Protein AF-A0A1M6SW92-F1 (afdb_monomer)

Sequence (112 aa):
MAEDSTLYTCNSIEDATNLLESALIIGQSPALIILDHSDKPREENLKFSKLLHDGIPESWIVELVPEDMPLPKDESGIFWIRRPLSEEEWAATLQQVLLRNGSPQWAAGNEI

Secondary structure (DSSP, 8-state):
----------SSHHHHHHHHHHHHHTT---SEEEEE--SS--HHHHHHHHHHHHH-TTSEEEEEE-TT----S--TT-EEEESSPPHHHHHHHHHIIIII-SS-GGGGG---

Mean predicted aligned error: 8.7 Å

Foldseek 3Di:
DPPPQDDDDDPDLVRVVVVQVVCVVVVNHHQEDEQECPQHRDPVSVVSVVCCVVPPQNHQYEYEAEPPDDDDPDDQRYHYDYPPDDPVNVVVSCCCSPPVPPGTPVPVPDDD

Solvent-accessible surface area (backbone atoms only — not comparable to full-atom values): 7043 Å² total; per-residue (Å²): 130,87,72,82,81,80,82,83,85,63,96,45,71,68,55,43,48,56,50,48,52,55,28,49,75,73,71,52,69,58,68,67,44,79,46,74,35,56,92,60,77,42,74,67,54,54,52,48,50,51,49,44,63,77,70,42,46,73,31,46,55,39,34,40,36,36,69,86,58,88,72,80,95,80,58,90,77,64,44,77,44,53,46,88,74,50,73,67,60,50,52,52,49,49,46,45,60,72,70,68,45,90,51,42,60,74,54,84,76,69,85,129

Structure (mmCIF, N/CA/C/O backbone):
data_AF-A0A1M6SW92-F1
#
_entry.id   AF-A0A1M6SW92-F1
#
loop_
_atom_site.group_PDB
_atom_site.id
_atom_site.type_symbol
_atom_site.label_atom_id
_atom_site.label_alt_id
_atom_site.label_comp_id
_atom_site.label_asym_id
_atom_site.label_entity_id
_atom_site.label_seq_id
_atom_site.pdbx_PDB_ins_code
_atom_site.Cartn_x
_atom_site.Cartn_y
_atom_site.Cartn_z
_atom_site.occupancy
_atom_site.B_iso_or_equiv
_atom_site.auth_seq_id
_atom_site.auth_comp_id
_atom_site.auth_asym_id
_atom_site.auth_atom_id
_atom_site.pdbx_PDB_model_num
ATOM 1 N N . MET A 1 1 ? 24.683 1.967 8.143 1.00 37.38 1 MET A N 1
ATOM 2 C CA . MET A 1 1 ? 24.413 3.111 7.250 1.00 37.38 1 MET A CA 1
ATOM 3 C C . MET A 1 1 ? 22.938 3.388 7.427 1.00 37.38 1 MET A C 1
ATOM 5 O O . MET A 1 1 ? 22.178 2.443 7.295 1.00 37.38 1 MET A O 1
ATOM 9 N N . ALA A 1 2 ? 22.554 4.569 7.913 1.00 39.69 2 ALA A N 1
ATOM 10 C CA . ALA A 1 2 ? 21.139 4.892 8.066 1.00 39.69 2 ALA A CA 1
ATOM 11 C C . ALA A 1 2 ? 20.589 5.082 6.653 1.00 39.69 2 ALA A C 1
ATOM 13 O O . ALA A 1 2 ? 20.922 6.065 5.998 1.00 39.69 2 ALA A O 1
ATOM 14 N N . GLU A 1 3 ? 19.896 4.069 6.145 1.00 47.22 3 GLU A N 1
ATOM 15 C CA . GLU A 1 3 ? 19.174 4.161 4.885 1.00 47.22 3 GLU A CA 1
ATOM 16 C C . GLU A 1 3 ? 18.117 5.246 5.080 1.00 47.22 3 GLU A C 1
ATOM 18 O O . GLU A 1 3 ? 17.293 5.160 5.994 1.00 47.22 3 GLU A O 1
ATOM 23 N N . ASP A 1 4 ? 18.246 6.327 4.311 1.00 49.16 4 ASP A N 1
ATOM 24 C CA . ASP A 1 4 ? 17.384 7.500 4.379 1.00 49.16 4 ASP A CA 1
ATOM 25 C C . ASP A 1 4 ? 15.947 7.026 4.138 1.00 49.16 4 ASP A C 1
ATOM 27 O O . ASP A 1 4 ? 15.555 6.692 3.022 1.00 49.16 4 ASP A O 1
ATOM 31 N N . SER A 1 5 ? 15.189 6.854 5.222 1.00 61.16 5 SER A N 1
ATOM 32 C CA . SER A 1 5 ? 13.825 6.338 5.159 1.00 61.16 5 SER A CA 1
ATOM 33 C C . SER A 1 5 ? 12.928 7.492 4.745 1.00 61.16 5 SER A C 1
ATOM 35 O O . SER A 1 5 ? 12.291 8.139 5.577 1.00 61.16 5 SER A O 1
ATOM 37 N N . THR A 1 6 ? 12.958 7.821 3.457 1.00 72.75 6 THR A N 1
ATOM 38 C CA . THR A 1 6 ? 12.162 8.914 2.919 1.00 72.75 6 THR A CA 1
ATOM 39 C C . THR A 1 6 ? 10.698 8.484 2.868 1.00 72.75 6 THR A C 1
ATOM 41 O O . THR A 1 6 ? 10.322 7.570 2.137 1.00 72.75 6 THR A O 1
ATOM 44 N N . LEU A 1 7 ? 9.867 9.137 3.681 1.00 79.69 7 LEU A N 1
ATOM 45 C CA . LEU A 1 7 ? 8.423 8.936 3.690 1.00 79.69 7 LEU A CA 1
ATOM 46 C C . LEU A 1 7 ? 7.772 9.906 2.704 1.00 79.69 7 LEU A C 1
ATOM 48 O O . LEU A 1 7 ? 7.909 11.123 2.841 1.00 79.69 7 LEU A O 1
ATOM 52 N N . TYR A 1 8 ? 6.992 9.367 1.775 1.00 82.75 8 TYR A N 1
ATOM 53 C CA . TYR A 1 8 ? 6.135 10.152 0.898 1.00 82.75 8 TYR A CA 1
ATOM 54 C C . TYR A 1 8 ? 4.673 9.875 1.229 1.00 82.75 8 TYR A C 1
ATOM 56 O O . TYR A 1 8 ? 4.278 8.730 1.439 1.00 82.75 8 TYR A O 1
ATOM 64 N N . THR A 1 9 ? 3.864 10.931 1.281 1.00 86.62 9 THR A N 1
ATOM 65 C CA . THR A 1 9 ? 2.415 10.822 1.478 1.00 86.62 9 THR A CA 1
ATOM 66 C C . THR A 1 9 ? 1.719 11.389 0.254 1.00 86.62 9 THR A C 1
ATOM 68 O O . THR A 1 9 ? 2.068 12.469 -0.220 1.00 86.62 9 THR A O 1
ATOM 71 N N . CYS A 1 10 ? 0.763 10.635 -0.278 1.00 88.25 10 CYS A N 1
ATOM 72 C CA . CYS A 1 10 ? -0.011 11.012 -1.453 1.00 88.25 10 CYS A CA 1
ATOM 73 C C . CYS A 1 10 ? -1.480 11.096 -1.045 1.00 88.25 10 CYS A C 1
ATOM 75 O O . CYS A 1 10 ? -1.974 10.212 -0.349 1.00 88.25 10 CYS A O 1
ATOM 77 N N . ASN A 1 11 ? -2.175 12.148 -1.476 1.00 86.38 11 ASN A N 1
ATOM 78 C CA . ASN A 1 11 ? -3.603 12.326 -1.184 1.00 86.38 11 ASN A CA 1
ATOM 79 C C . ASN A 1 11 ? -4.504 11.871 -2.345 1.00 86.38 11 ASN A C 1
ATOM 81 O O . ASN A 1 11 ? -5.727 11.866 -2.206 1.00 86.38 11 ASN A O 1
ATOM 85 N N . SER A 1 12 ? -3.904 11.482 -3.474 1.00 87.31 12 SER A N 1
ATOM 86 C CA . SER A 1 12 ? -4.598 11.101 -4.705 1.00 87.31 12 SER A CA 1
ATOM 87 C C . SER A 1 12 ? -3.881 9.934 -5.385 1.00 87.31 12 SER A C 1
ATOM 89 O O . SER A 1 12 ? -2.657 9.822 -5.300 1.00 87.31 12 SER A O 1
ATOM 91 N N . ILE A 1 13 ? -4.628 9.106 -6.125 1.00 89.06 13 ILE A N 1
ATOM 92 C CA . ILE A 1 13 ? -4.050 8.049 -6.977 1.00 89.06 13 ILE A CA 1
ATOM 93 C C . ILE A 1 13 ? -3.116 8.651 -8.035 1.00 89.06 13 ILE A C 1
ATOM 95 O O . ILE A 1 13 ? -2.063 8.086 -8.310 1.00 89.06 13 ILE A O 1
ATOM 99 N N . GLU A 1 14 ? -3.471 9.806 -8.606 1.00 89.75 14 GLU A N 1
ATOM 100 C CA . GLU A 1 14 ? -2.644 10.497 -9.605 1.00 89.75 14 GLU A CA 1
ATOM 101 C C . GLU A 1 14 ? -1.272 10.893 -9.035 1.00 89.75 14 GLU A C 1
ATOM 103 O O . GLU A 1 14 ? -0.245 10.573 -9.630 1.00 89.75 14 GLU A O 1
ATOM 108 N N . ASP A 1 15 ? -1.244 11.505 -7.844 1.00 89.50 15 ASP A N 1
ATOM 109 C CA . ASP A 1 15 ? 0.001 11.858 -7.148 1.00 89.50 15 ASP A CA 1
ATOM 110 C C . ASP A 1 15 ? 0.861 10.618 -6.876 1.00 89.50 15 ASP A C 1
ATOM 112 O O . ASP A 1 15 ? 2.062 10.616 -7.151 1.00 89.50 15 ASP A O 1
ATOM 116 N N . ALA A 1 16 ? 0.233 9.547 -6.377 1.00 90.12 16 ALA A N 1
ATOM 117 C CA . ALA A 1 16 ? 0.914 8.288 -6.099 1.00 90.12 16 ALA A CA 1
ATOM 118 C C . ALA A 1 16 ? 1.495 7.663 -7.373 1.00 90.12 16 ALA A C 1
ATOM 120 O O . ALA A 1 16 ? 2.631 7.201 -7.364 1.00 90.12 16 ALA A O 1
ATOM 121 N N . THR A 1 17 ? 0.745 7.692 -8.477 1.00 89.94 17 THR A N 1
ATOM 122 C CA . THR A 1 17 ? 1.180 7.147 -9.769 1.00 89.94 17 THR A CA 1
ATOM 123 C C . THR A 1 17 ? 2.391 7.912 -10.294 1.00 89.94 17 THR A C 1
ATOM 125 O O . THR A 1 17 ? 3.426 7.304 -10.545 1.00 89.94 17 THR A O 1
ATOM 128 N N . ASN A 1 18 ? 2.318 9.245 -10.346 1.00 89.50 18 ASN A N 1
ATOM 129 C CA . ASN A 1 18 ? 3.419 10.087 -10.824 1.00 89.50 18 ASN A CA 1
ATOM 130 C C . ASN A 1 18 ? 4.699 9.908 -9.990 1.00 89.50 18 ASN A C 1
ATOM 132 O O . ASN A 1 18 ? 5.812 9.896 -10.529 1.00 89.50 18 ASN A O 1
ATOM 136 N N . LEU A 1 19 ? 4.551 9.781 -8.667 1.00 88.56 19 LEU A N 1
ATOM 137 C CA . LEU A 1 19 ? 5.668 9.552 -7.756 1.00 88.56 19 LEU A CA 1
ATOM 138 C C . LEU A 1 19 ? 6.305 8.185 -7.993 1.00 88.56 19 LEU A C 1
ATOM 140 O O . LEU A 1 19 ? 7.527 8.102 -8.117 1.00 88.56 19 LEU A O 1
ATOM 144 N N . LEU A 1 20 ? 5.490 7.133 -8.087 1.00 89.06 20 LEU A N 1
ATOM 145 C CA . LEU A 1 20 ? 5.968 5.778 -8.347 1.00 89.06 20 LEU A CA 1
ATOM 146 C C . LEU A 1 20 ? 6.644 5.684 -9.711 1.00 89.06 20 LEU A C 1
ATOM 148 O O . LEU A 1 20 ? 7.751 5.172 -9.786 1.00 89.06 20 LEU A O 1
ATOM 152 N N . GLU A 1 21 ? 6.057 6.239 -10.770 1.00 88.25 21 GLU A N 1
ATOM 153 C CA . GLU A 1 21 ? 6.683 6.263 -12.095 1.00 88.25 21 GLU A CA 1
ATOM 154 C C . GLU A 1 21 ? 8.046 6.958 -12.056 1.00 88.25 21 GLU A C 1
ATOM 156 O O . GLU A 1 21 ? 9.035 6.419 -12.551 1.00 88.25 21 GLU A O 1
ATOM 161 N N . SER A 1 22 ? 8.127 8.120 -11.404 1.00 86.88 22 SER A N 1
ATOM 162 C CA . SER A 1 22 ? 9.386 8.859 -11.262 1.00 86.88 22 SER A CA 1
ATOM 163 C C . SER A 1 22 ? 10.443 8.049 -10.507 1.00 86.88 22 SER A C 1
ATOM 165 O O . SER A 1 22 ? 11.600 8.011 -10.926 1.00 86.88 22 SER A O 1
ATOM 167 N N . ALA A 1 23 ? 10.048 7.384 -9.419 1.00 84.56 23 ALA A N 1
ATOM 168 C CA . ALA A 1 23 ? 10.918 6.553 -8.593 1.00 84.56 23 ALA A CA 1
ATOM 169 C C . ALA A 1 23 ? 11.394 5.290 -9.336 1.00 84.56 23 ALA A C 1
ATOM 171 O O . ALA A 1 23 ? 12.580 4.953 -9.309 1.00 84.56 23 ALA A O 1
ATOM 172 N N . LEU A 1 24 ? 10.497 4.633 -10.072 1.00 84.12 24 LEU A N 1
ATOM 173 C CA . LEU A 1 24 ? 10.796 3.453 -10.884 1.00 84.12 24 LEU A CA 1
ATOM 174 C C . LEU A 1 24 ? 11.750 3.786 -12.040 1.00 84.12 24 LEU A C 1
ATOM 176 O O . LEU A 1 24 ? 12.687 3.032 -12.295 1.00 84.12 24 LEU A O 1
ATOM 180 N N . ILE A 1 25 ? 11.580 4.940 -12.699 1.00 84.75 25 ILE A N 1
ATOM 181 C CA . ILE A 1 25 ? 12.463 5.399 -13.790 1.00 84.75 25 ILE A CA 1
ATOM 182 C C . ILE A 1 25 ? 13.918 5.539 -13.324 1.00 84.75 25 ILE A C 1
ATOM 184 O O . ILE A 1 25 ? 14.840 5.223 -14.076 1.00 84.75 25 ILE A O 1
ATOM 188 N N . ILE A 1 26 ? 14.138 6.001 -12.091 1.00 84.44 26 ILE A N 1
ATOM 189 C CA . ILE A 1 26 ? 15.482 6.163 -11.515 1.00 84.44 26 ILE A CA 1
ATOM 190 C C . ILE A 1 26 ? 15.986 4.902 -10.794 1.00 84.44 26 ILE A C 1
ATOM 192 O O . ILE A 1 26 ? 17.065 4.932 -10.201 1.00 84.44 26 ILE A O 1
ATOM 196 N N . GLY A 1 27 ? 15.232 3.798 -10.848 1.00 78.69 27 GLY A N 1
ATOM 197 C CA . GLY A 1 27 ? 15.585 2.522 -10.224 1.00 78.69 27 GLY A CA 1
ATOM 198 C C . GLY A 1 27 ? 15.511 2.530 -8.695 1.00 78.69 27 GLY A C 1
ATOM 199 O O . GLY A 1 27 ? 16.236 1.774 -8.051 1.00 78.69 27 GLY A O 1
ATOM 200 N N . GLN A 1 28 ? 14.684 3.397 -8.108 1.00 82.12 28 GLN A N 1
ATOM 201 C CA . GLN A 1 28 ? 14.496 3.522 -6.662 1.00 82.12 28 GLN A CA 1
ATOM 202 C C . GLN A 1 28 ? 13.070 3.139 -6.256 1.00 82.12 28 GLN A C 1
ATOM 204 O O . GLN A 1 28 ? 12.301 3.974 -5.786 1.00 82.12 28 GLN A O 1
ATOM 209 N N . SER A 1 29 ? 12.708 1.869 -6.434 1.00 81.31 29 SER A N 1
ATOM 210 C CA . SER A 1 29 ? 11.410 1.357 -5.986 1.00 81.31 29 SER A CA 1
ATOM 211 C C . SER A 1 29 ? 11.274 1.490 -4.460 1.00 81.31 29 SER A C 1
ATOM 213 O O . SER A 1 29 ? 12.219 1.172 -3.729 1.00 81.31 29 SER A O 1
ATOM 215 N N . PRO A 1 30 ? 10.124 1.958 -3.940 1.00 84.50 30 PRO A N 1
ATOM 216 C CA . PRO A 1 30 ? 9.919 2.064 -2.500 1.00 84.50 30 PRO A CA 1
ATOM 217 C C . PRO A 1 30 ? 9.905 0.675 -1.856 1.00 84.50 30 PRO A C 1
ATOM 219 O O . PRO A 1 30 ? 9.302 -0.255 -2.378 1.00 84.50 30 PRO A O 1
ATOM 222 N N . ALA A 1 31 ? 10.516 0.521 -0.683 1.00 84.19 31 ALA A N 1
ATOM 223 C CA . ALA A 1 31 ? 10.508 -0.769 0.011 1.00 84.19 31 ALA A CA 1
ATOM 224 C C . ALA A 1 31 ? 9.113 -1.153 0.544 1.00 84.19 31 ALA A C 1
ATOM 226 O O . ALA A 1 31 ? 8.779 -2.334 0.618 1.00 84.19 31 ALA A O 1
ATOM 227 N N . LEU A 1 32 ? 8.301 -0.158 0.918 1.00 86.62 32 LEU A N 1
ATOM 22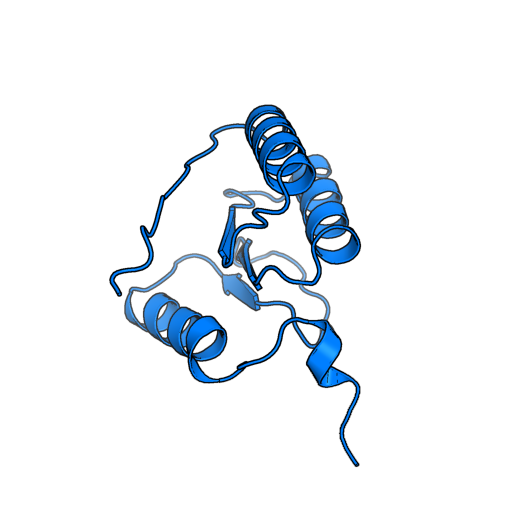8 C CA . LEU A 1 32 ? 6.973 -0.331 1.500 1.00 86.62 32 LEU A CA 1
ATOM 229 C C . LEU A 1 32 ? 6.004 0.707 0.930 1.00 86.62 32 LEU A C 1
ATOM 231 O O . LEU A 1 32 ? 6.297 1.902 0.918 1.00 86.62 32 LEU A O 1
ATOM 235 N N . ILE A 1 33 ? 4.832 0.242 0.520 1.00 89.81 33 ILE A N 1
ATOM 236 C CA . ILE A 1 33 ? 3.700 1.034 0.056 1.00 89.81 33 ILE A CA 1
ATOM 237 C C . ILE A 1 33 ? 2.523 0.737 0.983 1.00 89.81 33 ILE A C 1
ATOM 239 O O . ILE A 1 33 ? 2.192 -0.421 1.238 1.00 89.81 33 ILE A O 1
ATOM 243 N N . ILE A 1 34 ? 1.887 1.793 1.486 1.00 91.00 34 ILE A N 1
ATOM 244 C CA . ILE A 1 34 ? 0.675 1.691 2.299 1.00 91.00 34 ILE A CA 1
ATOM 245 C C . ILE A 1 34 ? -0.470 2.278 1.483 1.00 91.00 34 ILE A C 1
ATOM 247 O O . ILE A 1 34 ? -0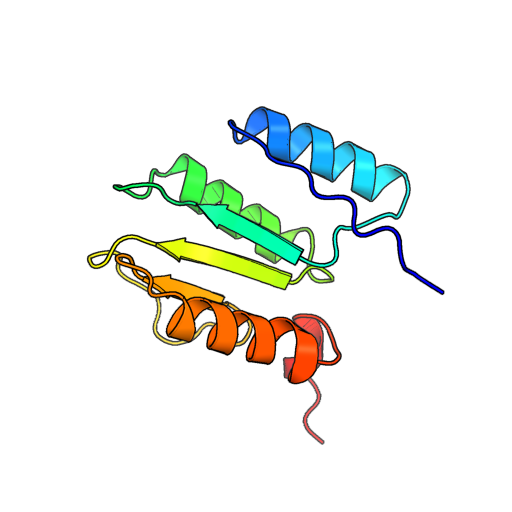.457 3.470 1.170 1.00 91.00 34 ILE A O 1
ATOM 251 N N . LEU A 1 35 ? -1.450 1.446 1.135 1.00 91.19 35 LEU A N 1
ATOM 252 C CA . LEU A 1 35 ? -2.631 1.857 0.383 1.00 91.19 35 LEU A CA 1
ATOM 253 C C . LEU A 1 35 ? -3.852 1.920 1.302 1.00 91.19 35 LEU A C 1
ATOM 255 O O . LEU A 1 35 ? -4.212 0.940 1.942 1.00 91.19 35 LEU A O 1
ATOM 259 N N . ASP A 1 36 ? -4.517 3.069 1.349 1.00 89.50 36 ASP A N 1
ATOM 260 C CA . ASP A 1 36 ? -5.724 3.270 2.150 1.00 89.50 36 ASP A CA 1
ATOM 261 C C . ASP A 1 36 ? -6.977 3.235 1.264 1.00 89.50 36 ASP A C 1
ATOM 263 O O . ASP A 1 36 ? -7.199 4.129 0.444 1.00 89.50 36 ASP A O 1
ATOM 267 N N . HIS A 1 37 ? -7.831 2.220 1.440 1.00 86.56 37 HIS A N 1
ATOM 268 C CA . HIS A 1 37 ? -9.095 2.104 0.698 1.00 86.56 37 HIS A CA 1
ATOM 269 C C . HIS A 1 37 ? -10.205 3.035 1.197 1.00 86.56 37 HIS A C 1
ATOM 271 O O . HIS A 1 37 ? -11.292 3.042 0.616 1.00 86.56 37 HIS A O 1
ATOM 277 N N . SER A 1 38 ? -9.937 3.862 2.211 1.00 80.75 38 SER A N 1
ATOM 278 C CA . SER A 1 38 ? -10.908 4.725 2.889 1.00 80.75 38 SER A CA 1
ATOM 279 C C . SER A 1 38 ? -12.090 3.928 3.470 1.00 80.75 38 SER A C 1
ATOM 281 O O . SER A 1 38 ? -12.069 2.700 3.540 1.00 80.75 38 SER A O 1
ATOM 283 N N . ASP A 1 39 ? -13.153 4.612 3.909 1.00 74.75 39 ASP A N 1
ATOM 284 C CA . ASP A 1 39 ? -14.345 3.959 4.480 1.00 74.75 39 ASP A CA 1
ATOM 285 C C . ASP A 1 39 ? -15.109 3.067 3.487 1.00 74.75 39 ASP A C 1
ATOM 287 O O . ASP A 1 39 ? -15.898 2.215 3.893 1.00 74.75 39 ASP A O 1
ATOM 291 N N . LYS A 1 40 ? -14.917 3.269 2.177 1.00 74.81 40 LYS A N 1
ATOM 292 C CA . LYS A 1 40 ? -15.541 2.461 1.123 1.00 74.81 40 LYS A CA 1
ATOM 293 C C . LYS A 1 40 ? -14.557 2.245 -0.024 1.00 74.81 40 LYS A C 1
ATOM 295 O O . LYS A 1 40 ? -14.158 3.244 -0.632 1.00 74.81 40 LYS A O 1
ATOM 300 N N . PRO A 1 41 ? -14.251 0.986 -0.391 1.00 74.06 41 PRO A N 1
ATOM 301 C CA . PRO A 1 41 ? -13.379 0.714 -1.519 1.00 74.06 41 PRO A CA 1
ATOM 302 C C . PRO A 1 41 ? -14.050 1.237 -2.788 1.00 74.06 41 PRO A C 1
ATOM 304 O O . PRO A 1 41 ? -15.158 0.833 -3.151 1.00 74.06 41 PRO A O 1
ATOM 307 N N . ARG A 1 42 ? -13.389 2.184 -3.448 1.00 82.75 42 ARG A N 1
ATOM 308 C CA . ARG A 1 42 ? -13.791 2.653 -4.773 1.00 82.75 42 ARG A CA 1
ATOM 309 C C . ARG A 1 42 ? -13.210 1.718 -5.821 1.00 82.75 42 ARG A C 1
ATOM 311 O O . ARG A 1 42 ? -12.122 1.178 -5.637 1.00 82.75 42 ARG A O 1
ATOM 318 N N . GLU A 1 43 ? -13.905 1.573 -6.945 1.00 84.88 43 GLU A N 1
ATOM 319 C CA . GLU A 1 43 ? -13.414 0.767 -8.071 1.00 84.88 43 GLU A CA 1
ATOM 320 C C . GLU A 1 43 ? -12.020 1.225 -8.536 1.00 84.88 43 GLU A C 1
ATOM 322 O O . GLU A 1 43 ? -11.180 0.410 -8.905 1.00 84.88 43 GLU A O 1
ATOM 327 N N . GLU A 1 44 ? -11.748 2.526 -8.457 1.00 86.62 44 GLU A N 1
ATOM 328 C CA . GLU A 1 44 ? -10.448 3.120 -8.773 1.00 86.62 44 GLU A CA 1
ATOM 329 C C . GLU A 1 44 ? -9.345 2.649 -7.815 1.00 86.62 44 GLU A C 1
ATOM 331 O O . GLU A 1 44 ? -8.275 2.257 -8.273 1.00 86.62 44 GLU A O 1
ATOM 336 N N . ASN A 1 45 ? -9.620 2.594 -6.506 1.00 84.94 45 ASN A N 1
ATOM 337 C CA . ASN A 1 45 ? -8.661 2.116 -5.503 1.00 84.94 45 ASN A CA 1
ATOM 338 C C . ASN A 1 45 ? -8.352 0.626 -5.696 1.00 84.94 45 ASN A C 1
ATOM 340 O O . ASN A 1 45 ? -7.206 0.211 -5.566 1.00 84.94 45 ASN A O 1
ATOM 344 N N . LEU A 1 46 ? -9.364 -0.172 -6.050 1.00 86.31 46 LEU A N 1
ATOM 345 C CA . LEU A 1 46 ? -9.198 -1.596 -6.352 1.00 86.31 46 LEU A CA 1
ATOM 346 C C . LEU A 1 46 ? -8.345 -1.823 -7.602 1.00 86.31 46 LEU A C 1
ATOM 348 O O . LEU A 1 46 ? -7.457 -2.672 -7.608 1.00 86.31 46 LEU A O 1
ATOM 352 N N . LYS A 1 47 ? -8.597 -1.050 -8.666 1.00 88.69 47 LYS A N 1
ATOM 353 C CA . LYS A 1 47 ? -7.774 -1.092 -9.881 1.00 88.69 47 LYS A CA 1
ATOM 354 C C . LYS A 1 47 ? -6.339 -0.678 -9.583 1.00 88.69 47 LYS A C 1
ATOM 356 O O . LYS A 1 47 ? -5.421 -1.319 -10.078 1.00 88.69 47 LYS A O 1
ATOM 361 N N . PHE A 1 48 ? -6.153 0.358 -8.770 1.00 89.94 48 PHE A N 1
ATOM 362 C CA . PHE A 1 48 ? -4.830 0.829 -8.387 1.00 89.94 48 PHE A CA 1
ATOM 363 C C . PHE A 1 48 ? -4.077 -0.193 -7.530 1.00 89.94 48 PHE A C 1
ATOM 365 O O . PHE A 1 48 ? -2.933 -0.495 -7.840 1.00 89.94 48 PHE A O 1
ATOM 372 N N . SER A 1 49 ? -4.735 -0.799 -6.538 1.00 88.69 49 SER A N 1
ATOM 373 C CA . SER A 1 49 ? -4.193 -1.922 -5.762 1.00 88.69 49 SER A CA 1
ATOM 374 C C . SER A 1 49 ? -3.666 -3.026 -6.680 1.00 88.69 49 SER A C 1
ATOM 376 O O . SER A 1 49 ? -2.484 -3.365 -6.637 1.00 88.69 49 SER A O 1
ATOM 378 N N . LYS A 1 50 ? -4.502 -3.495 -7.615 1.00 87.56 50 LYS A N 1
ATOM 379 C CA . LYS A 1 50 ? -4.094 -4.504 -8.595 1.00 87.56 50 LYS A CA 1
ATOM 380 C C . LYS A 1 50 ? -2.878 -4.072 -9.421 1.00 87.56 50 LYS A C 1
ATOM 382 O O . LYS A 1 50 ? -1.963 -4.864 -9.607 1.00 87.56 50 LYS A O 1
ATOM 387 N N . LEU A 1 51 ? -2.850 -2.825 -9.893 1.00 89.69 51 LEU A N 1
ATOM 388 C CA . LEU A 1 51 ? -1.715 -2.290 -10.652 1.00 89.69 51 LEU A CA 1
ATOM 389 C C . LEU A 1 51 ? -0.419 -2.266 -9.834 1.00 89.69 51 LEU A C 1
ATOM 391 O O . LEU A 1 51 ? 0.637 -2.538 -10.394 1.00 89.69 51 LEU A O 1
ATOM 395 N N . LEU A 1 52 ? -0.484 -1.959 -8.537 1.00 89.12 52 LEU A N 1
ATOM 396 C CA . LEU A 1 52 ? 0.690 -1.984 -7.662 1.00 89.12 52 LEU A CA 1
ATOM 397 C C . LEU A 1 52 ? 1.234 -3.405 -7.508 1.00 89.12 52 LEU A C 1
ATOM 399 O O . LEU A 1 52 ? 2.429 -3.618 -7.690 1.00 89.12 52 LEU A O 1
ATOM 403 N N . HIS A 1 53 ? 0.355 -4.367 -7.224 1.00 86.06 53 HIS A N 1
ATOM 404 C CA . HIS A 1 53 ? 0.729 -5.773 -7.072 1.00 86.06 53 HIS A CA 1
ATOM 405 C C . HIS A 1 53 ? 1.300 -6.372 -8.365 1.00 86.06 53 HIS A C 1
ATOM 407 O O . HIS A 1 53 ? 2.296 -7.090 -8.324 1.00 86.06 53 HIS A O 1
ATOM 413 N N . ASP A 1 54 ? 0.715 -6.039 -9.517 1.00 85.25 54 ASP A N 1
ATOM 414 C CA . ASP A 1 54 ? 1.196 -6.508 -10.820 1.00 85.25 54 ASP A CA 1
ATOM 415 C C . ASP A 1 54 ? 2.477 -5.771 -11.273 1.00 85.25 54 ASP A C 1
ATOM 417 O O . ASP A 1 54 ? 3.278 -6.321 -12.032 1.00 85.25 54 ASP A O 1
ATOM 421 N N . GLY A 1 55 ? 2.655 -4.512 -10.854 1.00 84.38 55 GLY A N 1
ATOM 422 C CA . GLY A 1 55 ? 3.647 -3.589 -11.410 1.00 84.38 55 GLY A CA 1
ATOM 423 C C . GLY A 1 55 ? 4.920 -3.397 -10.588 1.00 84.38 55 GLY A C 1
ATOM 424 O O . GLY A 1 55 ? 5.942 -3.042 -11.173 1.00 84.38 55 GLY A O 1
ATOM 425 N N . ILE A 1 56 ? 4.880 -3.608 -9.267 1.00 84.75 56 ILE A N 1
ATOM 426 C CA . ILE A 1 56 ? 6.024 -3.372 -8.368 1.00 84.75 56 ILE A CA 1
ATOM 427 C C . ILE A 1 56 ? 6.188 -4.542 -7.384 1.00 84.75 56 ILE A C 1
ATOM 429 O O . ILE A 1 56 ? 5.980 -4.396 -6.177 1.00 84.75 56 ILE A O 1
ATOM 433 N N . PRO A 1 57 ? 6.545 -5.734 -7.883 1.00 78.38 57 PRO A N 1
ATOM 434 C CA . PRO A 1 57 ? 6.637 -6.938 -7.060 1.00 78.38 57 PRO A CA 1
ATOM 435 C C . PRO A 1 57 ? 7.731 -6.881 -5.988 1.00 78.38 57 PRO A C 1
ATOM 437 O O . PRO A 1 57 ? 7.679 -7.637 -5.017 1.00 78.38 57 PRO A O 1
ATOM 440 N N . GLU A 1 58 ? 8.741 -6.027 -6.162 1.00 77.44 58 GLU A N 1
ATOM 441 C CA . GLU A 1 58 ? 9.823 -5.802 -5.206 1.00 77.44 58 GLU A CA 1
ATOM 442 C C . GLU A 1 58 ? 9.400 -4.996 -3.969 1.00 77.44 58 GLU A C 1
ATOM 444 O O . GLU A 1 58 ? 10.113 -5.004 -2.964 1.00 77.44 58 GLU A O 1
ATOM 449 N N . SER A 1 59 ? 8.252 -4.317 -4.033 1.00 84.75 59 SER A N 1
ATOM 450 C CA . SER A 1 59 ? 7.708 -3.520 -2.939 1.00 84.75 59 SER A CA 1
ATOM 451 C C . SER A 1 59 ? 6.770 -4.343 -2.067 1.00 84.75 59 SER A C 1
ATOM 453 O O . SER A 1 59 ? 5.924 -5.099 -2.547 1.00 84.75 59 SER A O 1
ATOM 455 N N . TRP A 1 60 ? 6.844 -4.132 -0.757 1.00 85.38 60 TRP A N 1
ATOM 456 C CA . TRP A 1 60 ? 5.795 -4.594 0.141 1.00 85.38 60 TRP A CA 1
ATOM 457 C C . TRP A 1 60 ? 4.574 -3.698 0.019 1.00 85.38 60 TRP A C 1
ATOM 459 O O . TRP A 1 60 ? 4.693 -2.483 0.140 1.00 85.38 60 TRP A O 1
ATOM 469 N N . ILE A 1 61 ? 3.399 -4.290 -0.168 1.00 88.31 61 ILE A N 1
ATOM 470 C CA . ILE A 1 61 ? 2.140 -3.549 -0.243 1.00 88.31 61 ILE A CA 1
ATOM 471 C C . ILE A 1 61 ? 1.276 -3.971 0.941 1.00 88.31 61 ILE A C 1
ATOM 473 O O . ILE A 1 61 ? 0.942 -5.148 1.094 1.00 88.31 61 ILE A O 1
ATOM 477 N N . VAL A 1 62 ? 0.957 -3.001 1.795 1.00 89.75 62 VAL A N 1
ATOM 478 C CA . VAL A 1 62 ? 0.029 -3.156 2.916 1.00 89.75 62 VAL A CA 1
ATOM 479 C C . VAL A 1 62 ? -1.205 -2.327 2.619 1.00 89.75 62 VAL A C 1
ATOM 481 O O . VAL A 1 62 ? -1.105 -1.114 2.430 1.00 89.75 62 VAL A O 1
ATOM 484 N N . GLU A 1 63 ? -2.376 -2.952 2.606 1.00 90.31 63 GLU A N 1
ATOM 485 C CA . GLU A 1 63 ? -3.624 -2.249 2.334 1.00 90.31 63 GLU A CA 1
ATOM 486 C C . GLU A 1 63 ? -4.487 -2.142 3.592 1.00 90.31 63 GLU A C 1
ATOM 488 O O . GLU A 1 63 ? -4.789 -3.131 4.264 1.00 90.31 63 GLU A O 1
ATOM 493 N N . LEU A 1 64 ? -4.914 -0.921 3.896 1.00 89.94 64 LEU A N 1
ATOM 494 C CA . LEU A 1 64 ? -5.892 -0.632 4.933 1.00 89.94 64 LEU A CA 1
ATOM 495 C C . LEU A 1 64 ? -7.282 -0.720 4.313 1.00 89.94 64 LEU A C 1
ATOM 497 O O . LEU A 1 64 ? -7.621 0.052 3.414 1.00 89.94 64 LEU A O 1
ATOM 501 N N . VAL A 1 65 ? -8.087 -1.656 4.802 1.00 89.69 65 VAL A N 1
ATOM 502 C CA . VAL A 1 65 ? -9.401 -1.985 4.241 1.00 89.69 65 VAL A CA 1
ATOM 503 C C . VAL A 1 65 ? -10.507 -1.804 5.287 1.00 89.69 65 VAL A C 1
ATOM 505 O O . VAL A 1 65 ? -10.263 -1.982 6.485 1.00 89.69 65 VAL A O 1
ATOM 508 N N . PRO A 1 66 ? -11.738 -1.447 4.887 1.00 86.94 66 PRO A N 1
ATOM 509 C CA . PRO A 1 66 ? -12.864 -1.411 5.816 1.00 86.94 66 PRO A CA 1
ATOM 510 C C . PRO A 1 66 ? -13.260 -2.820 6.286 1.00 86.94 66 PRO A C 1
ATOM 512 O O . PRO A 1 66 ? -13.006 -3.810 5.599 1.00 86.94 66 PRO A O 1
ATOM 515 N N . GLU A 1 67 ? -13.899 -2.904 7.458 1.00 83.81 67 GLU A N 1
ATOM 516 C CA . GLU A 1 67 ? -14.287 -4.167 8.115 1.00 83.81 67 GLU A CA 1
ATOM 517 C C . GLU A 1 67 ? -15.100 -5.096 7.197 1.00 83.81 67 GLU A C 1
ATOM 519 O O . GLU A 1 67 ? -14.838 -6.299 7.123 1.00 83.81 67 GLU A O 1
ATOM 524 N N . ASP A 1 68 ? -16.035 -4.511 6.446 1.00 80.56 68 ASP A N 1
ATOM 525 C CA . ASP A 1 68 ? -16.977 -5.212 5.570 1.00 80.56 68 ASP A CA 1
ATOM 526 C C . ASP A 1 68 ? -16.420 -5.535 4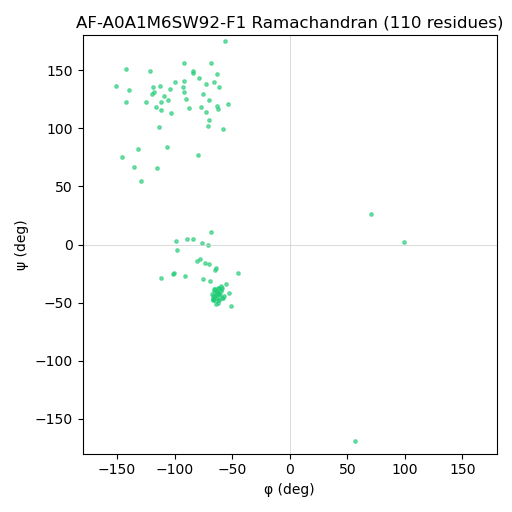.174 1.00 80.56 68 ASP A C 1
ATOM 528 O O . ASP A 1 68 ? -17.152 -6.024 3.307 1.00 80.56 68 ASP A O 1
ATOM 532 N N . MET A 1 69 ? -15.143 -5.248 3.903 1.00 80.81 69 MET A N 1
ATOM 533 C CA . MET A 1 69 ? -14.570 -5.506 2.586 1.00 80.81 69 MET A CA 1
ATOM 534 C C . MET A 1 69 ? -14.429 -7.019 2.342 1.00 80.81 69 MET A C 1
ATOM 536 O O . MET A 1 69 ? -13.775 -7.715 3.130 1.00 80.81 69 MET A O 1
ATOM 540 N N . PRO A 1 70 ? -15.009 -7.561 1.252 1.00 75.94 70 PRO A N 1
ATOM 541 C CA . PRO A 1 70 ? -14.827 -8.961 0.904 1.00 75.94 70 PRO A CA 1
ATOM 542 C C . PRO A 1 70 ? -13.387 -9.171 0.433 1.00 75.94 70 PRO A C 1
ATOM 544 O O . PRO A 1 70 ? -13.017 -8.752 -0.660 1.00 75.94 70 PRO A O 1
ATOM 547 N N . LEU A 1 71 ? -12.582 -9.817 1.274 1.00 73.94 71 LEU A N 1
ATOM 548 C CA . LEU A 1 71 ? -11.208 -10.181 0.944 1.00 73.94 71 LEU A CA 1
ATOM 549 C C . LEU A 1 71 ? -11.181 -11.596 0.353 1.00 73.94 71 LEU A C 1
ATOM 551 O O . LEU A 1 71 ? -11.860 -12.489 0.884 1.00 73.94 71 LEU A O 1
ATOM 555 N N . PRO A 1 72 ? -10.435 -11.826 -0.736 1.00 69.62 72 PRO A N 1
ATOM 556 C CA . PRO A 1 72 ? -10.227 -13.169 -1.249 1.00 69.62 72 PRO A CA 1
ATOM 557 C C . PRO A 1 72 ? -9.472 -14.013 -0.212 1.00 69.62 72 PRO A C 1
ATOM 559 O O . PRO A 1 72 ? -8.674 -13.519 0.578 1.00 69.62 72 PRO A O 1
ATOM 562 N N . LYS A 1 73 ? -9.782 -15.313 -0.164 1.00 60.84 73 LYS A N 1
ATOM 563 C CA . LYS A 1 73 ? -9.255 -16.227 0.865 1.00 60.84 73 LYS A CA 1
ATOM 564 C C . LYS A 1 73 ? -7.810 -16.670 0.619 1.00 60.84 73 LYS A C 1
ATOM 566 O O . LYS A 1 73 ? -7.225 -17.272 1.510 1.00 60.84 73 LYS A O 1
ATOM 571 N N . ASP A 1 74 ? -7.287 -16.416 -0.575 1.00 58.88 74 ASP A N 1
ATOM 572 C CA . ASP A 1 74 ? -6.086 -17.063 -1.093 1.00 58.88 74 ASP A CA 1
ATOM 573 C C . ASP A 1 74 ? -5.296 -16.064 -1.951 1.00 58.88 74 ASP A C 1
ATOM 575 O O . ASP A 1 74 ? -5.352 -16.090 -3.176 1.00 58.88 74 ASP A O 1
ATOM 579 N N . GLU A 1 75 ? -4.616 -15.119 -1.299 1.00 63.44 75 GLU A N 1
ATOM 580 C CA . GLU A 1 75 ? -3.578 -14.308 -1.944 1.00 63.44 75 GLU A CA 1
ATOM 581 C C . GLU A 1 75 ? -2.337 -14.285 -1.047 1.00 63.44 75 GLU A C 1
ATOM 583 O O . GLU A 1 75 ? -2.111 -13.385 -0.235 1.00 63.44 75 GLU A O 1
ATOM 588 N N . SER A 1 76 ? -1.539 -15.348 -1.162 1.00 61.19 76 SER A N 1
ATOM 589 C CA . SER A 1 76 ? -0.207 -15.416 -0.564 1.00 61.19 76 SER A CA 1
ATOM 590 C C . SER A 1 76 ? 0.617 -14.203 -1.003 1.00 61.19 76 SER A C 1
ATOM 592 O O . SER A 1 76 ? 0.834 -14.000 -2.193 1.00 61.19 76 SER A O 1
ATOM 594 N N . GLY A 1 77 ? 1.084 -13.404 -0.041 1.00 65.12 77 GLY A N 1
ATOM 595 C CA . GLY A 1 77 ? 1.912 -12.220 -0.304 1.00 65.12 77 GLY A CA 1
ATOM 596 C C . GLY A 1 77 ? 1.171 -10.881 -0.286 1.00 65.12 77 GLY A C 1
ATOM 597 O O . GLY A 1 77 ? 1.816 -9.850 -0.493 1.00 65.12 77 GLY A O 1
ATOM 598 N N . ILE A 1 78 ? -0.134 -10.874 0.008 1.00 76.19 78 ILE A N 1
ATOM 599 C CA . ILE A 1 78 ? -0.900 -9.642 0.229 1.00 76.19 78 ILE A CA 1
ATOM 600 C C . ILE A 1 78 ? -1.160 -9.428 1.722 1.00 76.19 78 ILE A C 1
ATOM 602 O O . ILE A 1 78 ? -1.541 -10.348 2.448 1.00 76.19 78 ILE A O 1
ATOM 606 N N . PHE A 1 79 ? -0.940 -8.196 2.189 1.00 84.69 79 PHE A N 1
ATOM 607 C CA . PHE A 1 79 ? -1.090 -7.814 3.591 1.00 84.69 79 PHE A CA 1
ATOM 608 C C . PHE A 1 79 ? -2.249 -6.840 3.741 1.00 84.69 79 PHE A C 1
ATOM 610 O O . PHE A 1 79 ? -2.113 -5.647 3.484 1.00 84.69 79 PHE A O 1
ATOM 617 N N . TRP A 1 80 ? -3.390 -7.346 4.196 1.00 86.50 80 TRP A N 1
ATOM 618 C CA . TRP A 1 80 ? -4.542 -6.513 4.523 1.00 86.50 80 TRP A CA 1
ATOM 619 C C . TRP A 1 80 ? -4.633 -6.267 6.016 1.00 86.50 80 TRP A C 1
ATOM 621 O O . TRP A 1 80 ? -4.482 -7.195 6.812 1.00 86.50 80 TRP A O 1
ATOM 631 N N . ILE A 1 81 ? -4.984 -5.039 6.390 1.00 86.94 81 ILE A N 1
ATOM 632 C CA . ILE A 1 81 ? -5.371 -4.722 7.758 1.00 86.94 81 ILE A CA 1
ATOM 633 C C . ILE A 1 81 ? -6.748 -4.078 7.768 1.00 86.94 81 ILE A C 1
ATOM 635 O O . ILE A 1 81 ? -6.990 -3.060 7.116 1.00 86.94 81 ILE A O 1
ATOM 639 N N . ARG A 1 82 ? -7.666 -4.694 8.515 1.00 87.06 82 ARG A N 1
ATOM 640 C CA . ARG A 1 82 ? -9.034 -4.199 8.657 1.00 87.06 82 ARG A CA 1
ATOM 641 C C . ARG A 1 82 ? -9.090 -3.042 9.644 1.00 87.06 82 ARG A C 1
ATOM 643 O O . ARG A 1 82 ? -8.398 -3.039 10.655 1.00 87.06 82 ARG A O 1
ATOM 650 N N . ARG A 1 83 ? -9.942 -2.063 9.349 1.00 84.38 83 ARG A N 1
ATOM 651 C CA . ARG A 1 83 ? -10.314 -1.001 10.291 1.00 84.38 83 ARG A CA 1
ATOM 652 C C . ARG A 1 83 ? -11.445 -1.468 11.219 1.00 84.38 83 ARG A C 1
ATOM 654 O O . ARG A 1 83 ? -12.315 -2.183 10.730 1.00 84.38 83 ARG A O 1
ATOM 661 N N . PRO A 1 84 ? -11.493 -1.000 12.484 1.00 83.69 84 PRO A N 1
ATOM 662 C CA . PRO A 1 84 ? -10.534 -0.095 13.130 1.00 83.69 84 PRO A CA 1
ATOM 663 C C . PRO A 1 84 ? -9.197 -0.787 13.451 1.00 83.69 84 PRO A C 1
ATOM 665 O O . PRO A 1 84 ? -9.184 -1.919 13.910 1.00 83.69 84 PRO A O 1
ATOM 668 N N . LEU A 1 85 ? -8.083 -0.086 13.212 1.00 82.44 85 LEU A N 1
ATOM 669 C CA . LEU A 1 85 ? -6.722 -0.594 13.420 1.00 82.44 85 LEU A CA 1
ATOM 670 C C . LEU A 1 85 ? -6.220 -0.242 14.826 1.00 82.44 85 LEU A C 1
ATOM 672 O O . LEU A 1 85 ? -6.264 0.930 15.212 1.00 82.44 85 LEU A O 1
ATOM 676 N N . SER A 1 86 ? -5.670 -1.217 15.551 1.00 85.75 86 SER A N 1
ATOM 677 C CA . SER A 1 86 ? -4.884 -0.970 16.767 1.00 85.75 86 SER A CA 1
ATOM 678 C C . SER A 1 86 ? -3.381 -0.832 16.483 1.00 85.75 86 SER A C 1
ATOM 680 O O . SER A 1 86 ? -2.857 -1.351 15.496 1.00 85.75 86 SER A O 1
ATOM 682 N N . GLU A 1 87 ? -2.657 -0.143 17.373 1.00 86.19 87 GLU A N 1
ATOM 683 C CA . GLU A 1 87 ? -1.192 -0.025 17.285 1.00 86.19 87 GLU A CA 1
ATOM 684 C C . GLU A 1 87 ? -0.505 -1.401 17.333 1.00 86.19 87 GLU A C 1
ATOM 686 O O . GLU A 1 87 ? 0.469 -1.637 16.618 1.00 86.19 87 GLU A O 1
ATOM 691 N N . GLU A 1 88 ? -1.046 -2.333 18.121 1.00 86.25 88 GLU A N 1
ATOM 692 C CA . GLU A 1 88 ? -0.529 -3.698 18.239 1.00 86.25 88 GLU A CA 1
ATOM 693 C C . GLU A 1 88 ? -0.669 -4.478 16.922 1.00 86.25 88 GLU A C 1
ATOM 695 O O . GLU A 1 88 ? 0.288 -5.116 16.479 1.00 86.25 88 GLU A O 1
ATOM 700 N N . GLU A 1 89 ? -1.822 -4.387 16.253 1.00 81.81 89 GLU A N 1
ATOM 701 C CA . GLU A 1 89 ? -2.048 -5.010 14.940 1.00 81.81 89 GLU A CA 1
ATOM 702 C C . GLU A 1 89 ? -1.163 -4.398 13.850 1.00 81.81 89 GLU A C 1
ATOM 704 O O . GLU A 1 89 ? -0.623 -5.115 12.999 1.00 81.81 89 GLU A O 1
ATOM 709 N N . TRP A 1 90 ? -0.966 -3.079 13.898 1.00 85.69 90 TRP A N 1
ATOM 710 C CA . TRP A 1 90 ? -0.063 -2.375 12.992 1.00 85.69 90 TRP A CA 1
ATOM 711 C C . TRP A 1 90 ? 1.378 -2.856 13.164 1.00 85.69 90 TRP A C 1
ATOM 713 O O . TRP A 1 90 ? 2.027 -3.259 12.196 1.00 85.69 90 TRP A O 1
ATOM 723 N N . ALA A 1 91 ? 1.862 -2.884 14.407 1.00 85.06 91 ALA A N 1
ATOM 724 C CA . ALA A 1 91 ? 3.205 -3.337 14.736 1.00 85.06 91 ALA A CA 1
ATOM 725 C C . ALA A 1 91 ? 3.421 -4.805 14.342 1.00 85.06 91 ALA A C 1
ATOM 727 O O . ALA A 1 91 ? 4.456 -5.136 13.763 1.00 85.06 91 ALA A O 1
ATOM 728 N N . ALA A 1 92 ? 2.443 -5.680 14.595 1.00 83.62 92 ALA A N 1
ATOM 729 C CA . ALA A 1 92 ? 2.510 -7.085 14.206 1.00 83.62 92 ALA A CA 1
ATOM 730 C C . ALA A 1 92 ? 2.589 -7.259 12.680 1.00 83.62 92 ALA A C 1
ATOM 732 O O . ALA A 1 92 ? 3.394 -8.057 12.195 1.00 83.62 92 ALA A O 1
ATOM 733 N N . THR A 1 93 ? 1.807 -6.485 11.920 1.00 83.06 93 THR A N 1
ATOM 734 C CA . THR A 1 93 ? 1.831 -6.529 10.450 1.00 83.06 93 THR A CA 1
ATOM 735 C C . THR A 1 93 ? 3.160 -6.023 9.906 1.00 83.06 93 THR A C 1
ATOM 737 O O . THR A 1 93 ? 3.788 -6.699 9.094 1.00 83.06 93 THR A O 1
ATOM 740 N N . LEU A 1 94 ? 3.658 -4.890 10.406 1.00 81.62 94 LEU A N 1
ATOM 741 C CA . LEU A 1 94 ? 4.967 -4.373 10.006 1.00 81.62 94 LEU A CA 1
ATOM 742 C C . LEU A 1 94 ? 6.104 -5.335 10.356 1.00 81.62 94 LEU A C 1
ATOM 744 O O . LEU A 1 94 ? 7.028 -5.489 9.566 1.00 81.62 94 LEU A O 1
ATOM 748 N N . GLN A 1 95 ? 6.043 -6.028 11.496 1.00 81.56 95 GLN A N 1
ATOM 749 C CA . GLN A 1 95 ? 7.026 -7.063 11.821 1.00 81.56 95 GLN A CA 1
ATOM 750 C C . GLN A 1 95 ? 6.977 -8.236 10.834 1.00 81.56 95 GLN A C 1
ATOM 752 O O . GLN A 1 95 ? 8.026 -8.742 10.445 1.00 81.56 95 GLN A O 1
ATOM 757 N N . GLN A 1 96 ? 5.795 -8.674 10.399 1.00 76.25 96 GLN A N 1
ATOM 758 C CA . GLN A 1 96 ? 5.675 -9.725 9.379 1.00 76.25 96 GLN A CA 1
ATOM 759 C C . GLN A 1 96 ? 6.293 -9.273 8.050 1.00 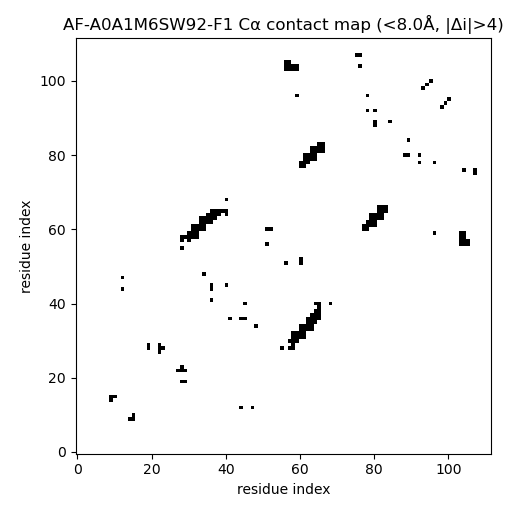76.25 96 GLN A C 1
ATOM 761 O O . GLN A 1 96 ? 7.119 -9.981 7.476 1.00 76.25 96 GLN A O 1
ATOM 766 N N . VAL A 1 97 ? 5.946 -8.063 7.617 1.00 76.75 97 VAL A N 1
ATOM 767 C CA . VAL A 1 97 ? 6.380 -7.479 6.345 1.00 76.75 97 VAL A CA 1
ATOM 768 C C . VAL A 1 97 ? 7.888 -7.206 6.324 1.00 76.75 97 VAL A C 1
ATOM 770 O O . VAL A 1 97 ? 8.563 -7.585 5.376 1.00 76.75 97 VAL A O 1
ATOM 773 N N . LEU A 1 98 ? 8.435 -6.598 7.381 1.00 73.56 98 LEU A N 1
ATOM 774 C CA . LEU A 1 98 ? 9.824 -6.127 7.416 1.00 73.56 98 LEU A CA 1
ATOM 775 C C . LEU A 1 98 ? 10.825 -7.157 7.964 1.00 73.56 98 LEU A C 1
ATOM 777 O O . LEU A 1 98 ? 12.004 -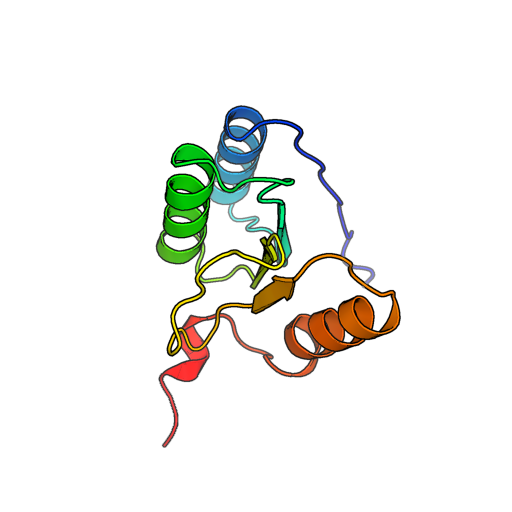7.077 7.632 1.00 73.56 98 LEU A O 1
ATOM 781 N N . LEU A 1 99 ? 10.400 -8.095 8.825 1.00 66.69 99 LEU A N 1
ATOM 782 C CA . LEU A 1 99 ? 11.313 -9.050 9.481 1.00 66.69 99 LEU A CA 1
ATOM 783 C C . LEU A 1 99 ? 11.143 -10.497 9.017 1.00 66.69 99 LEU A C 1
ATOM 785 O O . LEU A 1 99 ? 12.102 -11.261 9.113 1.00 66.69 99 LEU A O 1
ATOM 789 N N . ARG A 1 100 ? 9.946 -10.915 8.580 1.00 54.66 100 ARG A N 1
ATOM 790 C CA . ARG A 1 100 ? 9.678 -12.334 8.272 1.00 54.66 100 ARG A CA 1
ATOM 791 C C . ARG A 1 100 ? 9.733 -12.675 6.793 1.00 54.66 100 ARG A C 1
ATOM 793 O O . ARG A 1 100 ? 10.072 -13.810 6.477 1.00 54.66 100 ARG A O 1
ATOM 800 N N . ASN A 1 101 ? 9.518 -11.708 5.910 1.00 55.06 101 ASN A N 1
ATOM 801 C CA . ASN A 1 101 ? 9.733 -11.895 4.484 1.00 55.06 101 ASN A CA 1
ATOM 802 C C . ASN A 1 101 ? 10.990 -11.148 4.041 1.00 55.06 101 ASN A C 1
ATOM 804 O O . ASN A 1 101 ? 10.941 -10.032 3.541 1.00 55.06 101 ASN A O 1
ATOM 808 N N . GLY A 1 102 ? 12.152 -11.781 4.208 1.00 48.16 102 GLY A N 1
ATOM 809 C CA . GLY A 1 102 ? 13.427 -11.255 3.703 1.00 48.16 102 GLY A CA 1
ATOM 810 C C . GLY A 1 102 ? 13.535 -11.249 2.174 1.00 48.16 102 GLY A C 1
ATOM 811 O O . GLY A 1 102 ? 14.629 -11.101 1.632 1.00 48.16 102 GLY A O 1
ATOM 812 N N . SER A 1 103 ? 12.442 -11.490 1.453 1.00 51.31 103 SER A N 1
ATOM 813 C CA . SER A 1 103 ? 12.420 -11.503 0.001 1.00 51.31 103 SER A CA 1
ATOM 814 C C . SER A 1 103 ? 11.027 -11.089 -0.501 1.00 51.31 103 SER A C 1
ATOM 816 O O . SER A 1 103 ? 10.045 -11.542 0.087 1.00 51.31 103 SER A O 1
ATOM 818 N N . PRO A 1 104 ? 10.944 -10.222 -1.530 1.00 52.81 104 PRO A N 1
ATOM 819 C 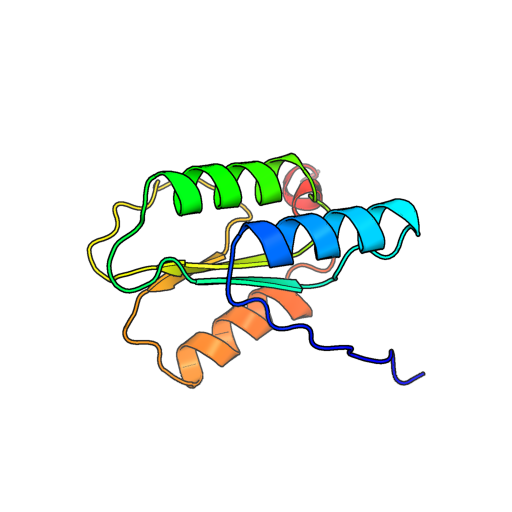CA . PRO A 1 104 ? 9.697 -9.662 -2.073 1.00 52.81 104 PRO A CA 1
ATOM 820 C C . PRO A 1 104 ? 8.685 -10.724 -2.531 1.00 52.81 104 PRO A C 1
ATOM 822 O O . PRO A 1 104 ? 9.009 -11.911 -2.535 1.00 52.81 104 PRO A O 1
ATOM 825 N N . GLN A 1 105 ? 7.477 -10.315 -2.952 1.00 53.50 105 GLN A N 1
ATOM 826 C CA . GLN A 1 105 ? 6.331 -11.186 -3.305 1.00 53.50 105 GLN A CA 1
ATOM 827 C C . GLN A 1 105 ? 6.680 -12.409 -4.189 1.00 53.50 105 GLN A C 1
ATOM 829 O O . GLN A 1 105 ? 6.005 -13.433 -4.129 1.00 53.50 105 GLN A O 1
ATOM 834 N N . TRP A 1 106 ? 7.772 -12.355 -4.958 1.00 49.84 106 TRP A N 1
ATOM 835 C CA . TRP A 1 106 ? 8.312 -13.463 -5.759 1.00 49.84 106 TRP A CA 1
ATOM 836 C C . TRP A 1 106 ? 8.934 -14.632 -4.976 1.00 49.84 106 TRP A C 1
ATOM 838 O O . TRP A 1 106 ? 9.122 -15.711 -5.537 1.00 49.84 106 TRP A O 1
ATOM 848 N N . ALA A 1 107 ? 9.274 -14.469 -3.701 1.00 45.28 107 ALA A N 1
ATOM 849 C CA . ALA A 1 107 ? 9.988 -15.497 -2.942 1.00 45.28 107 ALA A CA 1
ATOM 850 C C .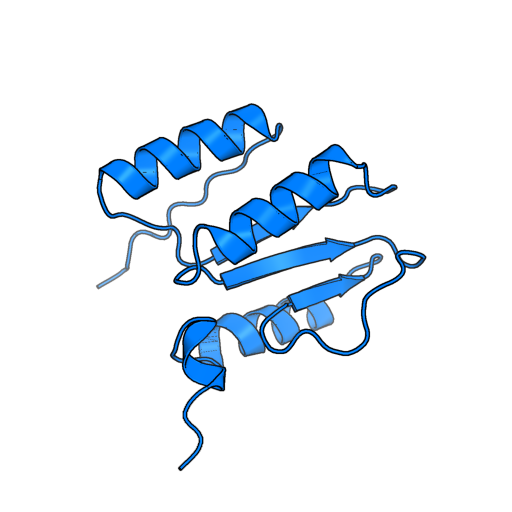 ALA A 1 107 ? 9.104 -16.623 -2.403 1.00 45.28 107 ALA A C 1
ATOM 852 O O . ALA A 1 107 ? 9.616 -17.681 -2.041 1.00 45.28 107 ALA A O 1
ATOM 853 N N . ALA A 1 108 ? 7.784 -16.434 -2.410 1.00 51.38 108 ALA A N 1
ATOM 854 C CA . ALA A 1 108 ? 6.828 -17.464 -2.010 1.00 51.38 108 ALA A CA 1
ATOM 855 C C . ALA A 1 108 ? 6.714 -18.624 -3.027 1.00 51.38 108 ALA A C 1
ATOM 857 O O . ALA A 1 108 ? 5.943 -19.552 -2.812 1.00 51.38 108 ALA A O 1
ATOM 858 N N . GLY A 1 109 ? 7.464 -18.580 -4.137 1.00 46.09 109 GLY A N 1
ATOM 859 C CA . GLY A 1 109 ? 7.456 -19.601 -5.189 1.00 46.09 109 GLY A CA 1
ATOM 860 C C . GLY A 1 109 ? 8.594 -20.624 -5.140 1.00 46.09 109 GLY A C 1
ATOM 861 O O . GLY A 1 109 ? 8.680 -21.443 -6.051 1.00 46.09 109 GLY A O 1
ATOM 862 N N . ASN A 1 110 ? 9.488 -20.583 -4.146 1.00 39.09 110 ASN A N 1
ATOM 863 C CA . ASN A 1 110 ? 10.694 -21.418 -4.151 1.00 39.09 110 ASN A CA 1
ATOM 864 C C . ASN A 1 110 ? 10.884 -22.212 -2.847 1.00 39.09 110 ASN A C 1
ATOM 866 O O . ASN A 1 110 ? 11.938 -22.146 -2.216 1.00 39.09 110 ASN A O 1
ATOM 870 N N . GLU A 1 111 ? 9.864 -22.977 -2.459 1.00 37.59 111 GLU A N 1
ATOM 871 C CA . GLU A 1 111 ? 10.044 -24.114 -1.551 1.00 37.59 111 GLU A CA 1
ATOM 872 C C . GLU A 1 111 ? 10.638 -25.290 -2.354 1.00 37.59 111 GLU A C 1
ATOM 874 O O . GLU A 1 111 ? 10.047 -25.740 -3.337 1.00 37.59 111 GLU A O 1
ATOM 879 N N . ILE A 1 112 ? 11.845 -25.728 -1.971 1.00 39.88 112 ILE A N 1
ATOM 880 C CA . ILE A 1 112 ? 12.495 -26.975 -2.424 1.00 39.88 112 ILE A CA 1
ATOM 881 C C . ILE A 1 112 ? 12.019 -28.114 -1.526 1.00 39.88 112 ILE A C 1
ATOM 883 O O . ILE A 1 112 ? 12.059 -27.913 -0.290 1.00 39.88 112 ILE A O 1
#

Nearest PDB structures (foldseek):
  8phx-assembly1_A  TM=6.644E-01  e=5.327E-03  Candida albicans SC5314
  4d9k-assembly2_D  TM=5.373E-01  e=9.104E-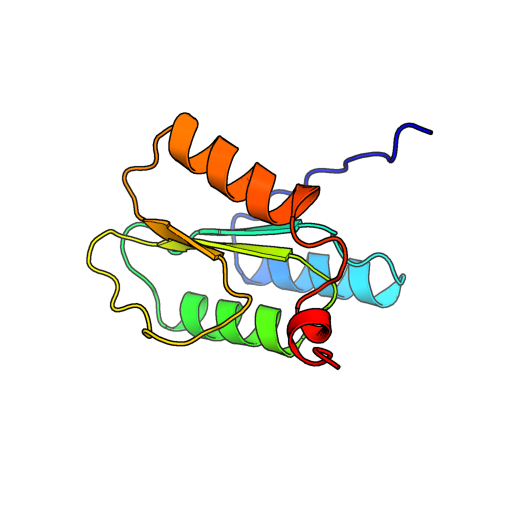01  Escherichia coli K-12
  4d9m-assembly1_B  TM=5.193E-01  e=1.040E+00  Escherichia coli K-12
  4d9n-assembly1_B  TM=5.420E-01  e=1.359E+00  Escherichia coli K-12
  4d9g-assembly1_B  TM=5.425E-01  e=1.453E+00  Escherichia coli K-12

Radius of gyration: 14.42 Å; Cα contacts (8 Å, |Δi|>4): 104; chains: 1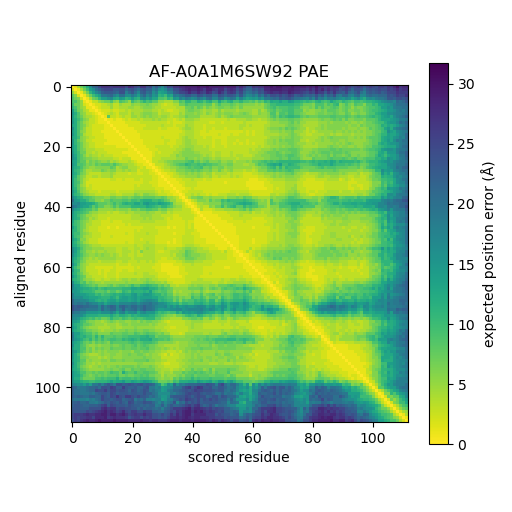; bounding box: 41×39×32 Å

pLDDT: mean 77.34, std 14.75, range [37.38, 91.19]